Protein AF-A0A2C9JYJ3-F1 (afdb_monomer_lite)

Structure (mmCIF, N/CA/C/O backbone):
data_AF-A0A2C9JYJ3-F1
#
_entry.id   AF-A0A2C9JYJ3-F1
#
loop_
_atom_site.group_PDB
_atom_site.id
_atom_site.type_symbol
_atom_site.label_atom_id
_atom_site.label_alt_id
_atom_site.label_comp_id
_atom_site.label_asym_id
_atom_site.label_entity_id
_atom_site.label_seq_id
_atom_site.pdbx_PDB_ins_code
_atom_site.Cartn_x
_atom_site.Cartn_y
_atom_site.Cartn_z
_atom_site.occupancy
_atom_site.B_iso_or_equiv
_atom_site.auth_seq_id
_atom_site.auth_comp_id
_atom_site.auth_asym_id
_atom_site.auth_atom_id
_atom_site.pdbx_PDB_model_num
ATOM 1 N N . MET A 1 1 ? -22.904 -1.935 -5.060 1.00 46.56 1 MET A N 1
ATOM 2 C CA . MET A 1 1 ? -21.511 -1.448 -5.196 1.00 46.56 1 MET A CA 1
ATOM 3 C C . MET A 1 1 ? -21.185 -0.662 -3.933 1.00 46.56 1 MET A C 1
ATOM 5 O O . MET A 1 1 ? -22.015 0.170 -3.583 1.00 46.56 1 MET A O 1
ATOM 9 N N . PRO A 1 2 ? -20.101 -0.951 -3.191 1.00 60.50 2 PRO A N 1
ATOM 10 C CA . PRO A 1 2 ? -19.822 -0.224 -1.955 1.00 60.50 2 PRO A CA 1
ATOM 11 C C . PRO A 1 2 ? -19.369 1.216 -2.274 1.00 60.50 2 PRO A C 1
ATOM 13 O O . PRO A 1 2 ? -18.703 1.424 -3.295 1.00 60.50 2 PRO A O 1
ATOM 16 N N . PRO A 1 3 ? -19.746 2.213 -1.453 1.00 64.12 3 PRO A N 1
ATOM 17 C CA . PRO A 1 3 ? -19.470 3.620 -1.730 1.00 64.12 3 PRO A CA 1
ATOM 18 C C . PRO A 1 3 ? -17.980 3.952 -1.561 1.00 64.12 3 PRO A C 1
ATOM 20 O O . PRO A 1 3 ? -17.309 3.442 -0.662 1.00 64.12 3 PRO A O 1
ATOM 23 N N . LYS A 1 4 ? -17.458 4.826 -2.432 1.00 55.19 4 LYS A N 1
ATOM 24 C CA . LYS A 1 4 ? -16.075 5.314 -2.364 1.00 55.19 4 LYS A CA 1
ATOM 25 C C . LYS A 1 4 ? -15.954 6.373 -1.266 1.00 55.19 4 LYS A C 1
ATOM 27 O O . LYS A 1 4 ? -16.547 7.441 -1.385 1.00 55.19 4 LYS A O 1
ATOM 32 N N . LYS A 1 5 ? -15.163 6.088 -0.226 1.00 55.94 5 LYS A N 1
ATOM 33 C CA . LYS A 1 5 ? -14.612 7.123 0.663 1.00 55.94 5 LYS A CA 1
ATOM 34 C C . LYS A 1 5 ? -13.800 8.100 -0.198 1.00 55.94 5 LYS A C 1
ATOM 36 O O . LYS A 1 5 ? -13.044 7.652 -1.063 1.00 55.94 5 LYS A O 1
ATOM 41 N N . SER A 1 6 ? -13.995 9.402 0.002 1.00 57.31 6 SER A N 1
ATOM 42 C CA . SER A 1 6 ? -13.236 10.466 -0.658 1.00 57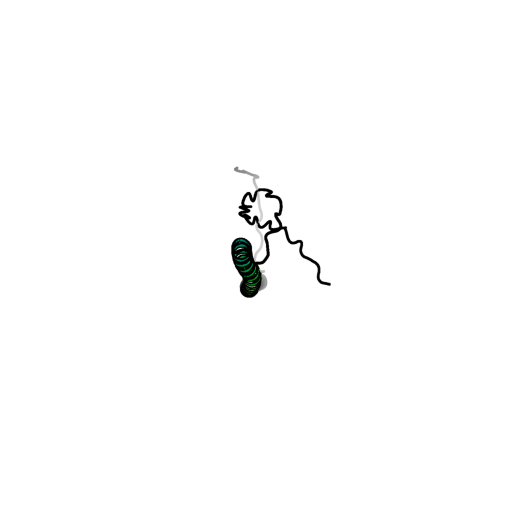.31 6 SER A CA 1
ATOM 43 C C . SER A 1 6 ? -11.764 10.330 -0.281 1.00 57.31 6 SER A C 1
ATOM 45 O O . SER A 1 6 ? -11.366 10.648 0.834 1.00 57.31 6 SER A O 1
ATOM 47 N N . TYR A 1 7 ? -10.974 9.766 -1.189 1.00 52.44 7 TYR A N 1
ATOM 48 C CA . TYR A 1 7 ? -9.528 9.693 -1.052 1.00 52.44 7 TYR A CA 1
ATOM 49 C C . TYR A 1 7 ? -8.994 11.095 -1.343 1.00 52.44 7 TYR A C 1
ATOM 51 O O . TYR A 1 7 ? -8.974 11.510 -2.503 1.00 52.44 7 TYR A O 1
ATOM 59 N N . GLU A 1 8 ? -8.647 11.844 -0.292 1.00 56.62 8 GLU A N 1
ATOM 60 C CA . GLU A 1 8 ? -7.818 13.039 -0.427 1.00 56.62 8 GLU A CA 1
ATOM 61 C C . GLU A 1 8 ? -6.591 12.672 -1.273 1.00 56.62 8 GLU A C 1
ATOM 63 O O . GLU A 1 8 ? -5.903 11.679 -1.029 1.00 56.62 8 GLU A O 1
ATOM 68 N N . SER A 1 9 ? -6.370 13.452 -2.324 1.00 52.62 9 SER A N 1
ATOM 69 C CA . SER A 1 9 ? -5.285 13.282 -3.278 1.00 52.62 9 SER A CA 1
ATOM 70 C C . SER A 1 9 ? -3.943 13.518 -2.587 1.00 52.62 9 SER A C 1
ATOM 72 O O . SER A 1 9 ? -3.512 14.660 -2.451 1.00 52.62 9 SER A O 1
ATOM 74 N N . TYR A 1 10 ? -3.265 12.451 -2.161 1.00 53.69 10 TYR A N 1
ATOM 75 C CA . TYR A 1 10 ? -1.843 12.530 -1.834 1.00 53.69 10 TYR A CA 1
ATOM 76 C C . TYR A 1 10 ? -1.078 12.725 -3.148 1.00 53.69 10 TYR A C 1
ATOM 78 O O . TYR A 1 10 ? -0.824 11.768 -3.884 1.00 53.69 10 TYR A O 1
ATOM 86 N N . GLU A 1 11 ? -0.748 13.976 -3.466 1.00 54.06 11 GLU A N 1
ATOM 87 C CA . GLU A 1 11 ? 0.273 14.287 -4.460 1.00 54.06 11 GLU A CA 1
ATOM 88 C C . GLU A 1 11 ? 1.598 13.677 -3.985 1.00 54.06 11 GLU A C 1
ATOM 90 O O . GLU A 1 11 ? 2.261 14.168 -3.077 1.00 54.06 11 GLU A O 1
ATOM 95 N N . SER A 1 12 ? 1.973 12.539 -4.570 1.00 58.78 12 SER A N 1
ATOM 96 C CA . SER A 1 12 ? 3.357 12.082 -4.528 1.00 58.78 12 SER A CA 1
ATOM 97 C C . SER A 1 12 ? 4.142 12.929 -5.520 1.00 58.78 12 SER A C 1
ATOM 99 O O . SER A 1 12 ? 4.155 12.631 -6.715 1.00 58.78 12 SER A O 1
ATOM 101 N N . GLU A 1 13 ? 4.808 13.964 -5.015 1.00 47.59 13 GLU A N 1
ATOM 102 C CA . GLU A 1 13 ? 5.901 14.638 -5.710 1.00 47.59 13 GLU A CA 1
ATOM 103 C C . GLU A 1 13 ? 7.034 13.625 -5.927 1.00 47.59 13 GLU A C 1
ATOM 105 O O . GLU A 1 13 ? 7.931 13.436 -5.107 1.00 47.59 13 GLU A O 1
ATOM 110 N N . SER A 1 14 ? 6.957 12.873 -7.023 1.00 52.28 14 SER A N 1
ATOM 111 C CA . SER A 1 14 ? 8.105 12.127 -7.510 1.00 52.28 14 SER A CA 1
ATOM 112 C C . SER A 1 14 ? 8.993 13.108 -8.265 1.00 52.28 14 SER A C 1
ATOM 114 O O . SER A 1 14 ? 8.674 13.458 -9.402 1.00 52.28 14 SER A O 1
ATOM 116 N N . GLU A 1 15 ? 10.091 13.521 -7.631 1.00 47.09 15 GLU A N 1
ATOM 117 C CA . GLU A 1 15 ? 11.254 14.157 -8.258 1.00 47.09 15 GLU A CA 1
ATOM 118 C C . GLU A 1 15 ? 11.729 13.283 -9.429 1.00 47.09 15 GLU A C 1
ATOM 120 O O . GLU A 1 15 ? 12.517 12.341 -9.292 1.00 47.09 15 GLU A O 1
ATOM 125 N N . ALA A 1 16 ? 11.158 13.535 -10.603 1.00 45.16 16 ALA A N 1
ATOM 126 C CA . ALA A 1 16 ? 11.613 12.953 -11.841 1.00 45.16 16 ALA A CA 1
ATOM 127 C C . ALA A 1 16 ? 12.861 13.731 -12.249 1.00 45.16 16 ALA A C 1
ATOM 129 O O . ALA A 1 16 ? 12.762 14.792 -12.861 1.00 45.16 16 ALA A O 1
ATOM 130 N N . ASP A 1 17 ? 14.036 13.181 -11.939 1.00 44.78 17 ASP A N 1
ATOM 131 C CA . ASP A 1 17 ? 15.289 13.581 -12.574 1.00 44.78 17 ASP A CA 1
ATOM 132 C C . ASP A 1 17 ? 15.199 13.271 -14.076 1.00 44.78 17 ASP A C 1
ATOM 134 O O . ASP A 1 17 ? 15.603 12.220 -14.582 1.00 44.78 17 ASP A O 1
ATOM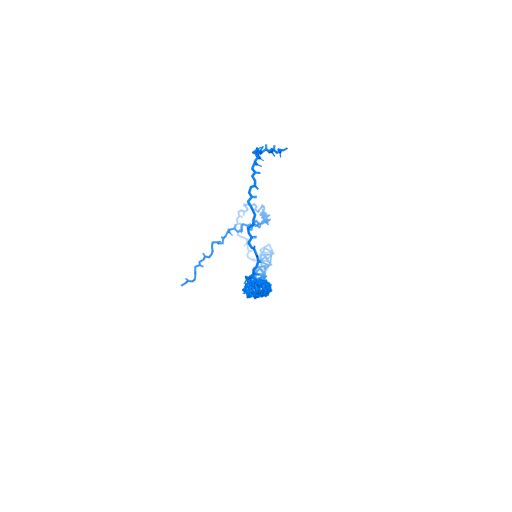 138 N N . SER A 1 18 ? 14.569 14.183 -14.810 1.00 47.41 18 SER A N 1
ATOM 139 C CA . SER A 1 18 ? 14.571 14.205 -16.257 1.00 47.41 18 SER A CA 1
ATOM 140 C C . SER A 1 18 ? 15.840 14.905 -16.723 1.00 47.41 18 SER A C 1
ATOM 142 O O . SER A 1 18 ? 15.790 15.978 -17.329 1.00 47.41 18 SER A O 1
ATOM 144 N N . GLN A 1 19 ? 16.991 14.262 -16.530 1.00 52.53 19 GLN A N 1
ATOM 145 C CA . GLN A 1 19 ? 18.148 14.494 -17.389 1.00 52.53 19 GLN A CA 1
ATOM 146 C C . GLN A 1 19 ? 17.830 13.954 -18.789 1.00 52.53 19 GLN A C 1
ATOM 148 O O . GLN A 1 19 ? 18.320 12.921 -19.249 1.00 52.53 19 GLN A O 1
ATOM 153 N N . SER A 1 20 ? 16.961 14.680 -19.497 1.00 48.59 20 SER A N 1
ATOM 154 C CA . SER A 1 20 ? 16.841 14.563 -20.939 1.00 48.59 20 SER A CA 1
ATOM 155 C C . SER A 1 20 ? 18.146 15.088 -21.532 1.00 48.59 20 SER A C 1
ATOM 157 O O . SER A 1 20 ? 18.385 16.286 -21.680 1.00 48.59 20 SER A O 1
ATOM 159 N N . GLY A 1 21 ? 19.058 14.153 -21.794 1.00 49.91 21 GLY A N 1
ATOM 160 C CA . GLY A 1 21 ? 20.278 14.425 -22.529 1.00 49.91 21 GLY A CA 1
ATOM 161 C C . GLY A 1 21 ? 19.923 15.182 -23.803 1.00 49.91 21 GLY A C 1
ATOM 162 O O . GLY A 1 21 ? 19.091 14.736 -24.595 1.00 49.91 21 GLY A O 1
ATOM 163 N N . LYS A 1 22 ? 20.551 16.346 -23.965 1.00 52.50 22 LYS A N 1
ATOM 164 C CA . LYS A 1 22 ? 20.452 17.264 -25.100 1.00 52.50 22 LYS A CA 1
ATOM 165 C C . LYS A 1 22 ? 20.969 16.560 -26.366 1.00 52.50 22 LYS A C 1
ATOM 167 O O . LYS A 1 22 ? 22.077 16.794 -26.832 1.00 52.50 22 LYS A O 1
ATOM 172 N N . GLY A 1 23 ? 20.186 15.624 -26.896 1.00 50.91 23 GLY A N 1
ATOM 173 C CA . GLY A 1 23 ? 20.467 14.887 -28.119 1.00 50.91 23 GLY A CA 1
ATOM 174 C C . GLY A 1 23 ? 20.078 15.745 -29.308 1.00 50.91 23 GLY A C 1
ATOM 175 O O . GLY A 1 23 ? 18.931 15.713 -29.749 1.00 50.91 23 GLY A O 1
ATOM 176 N N . GLY A 1 24 ? 21.026 16.557 -29.774 1.00 48.81 24 GLY A N 1
ATOM 177 C CA . GLY A 1 24 ? 20.862 17.434 -30.926 1.00 48.81 24 GLY A CA 1
ATOM 178 C C . GLY A 1 24 ? 20.222 16.719 -32.116 1.00 48.81 24 GLY A C 1
ATOM 179 O O . GLY A 1 24 ? 20.484 15.547 -32.381 1.00 48.81 24 GLY A O 1
ATOM 180 N N . LYS A 1 25 ? 19.374 17.461 -32.834 1.00 53.00 25 LYS A N 1
ATOM 181 C CA . LYS A 1 25 ? 18.713 17.074 -34.083 1.00 53.00 25 LYS A CA 1
ATOM 182 C C . LYS A 1 25 ? 19.753 16.813 -35.187 1.00 53.00 25 LYS A C 1
ATOM 184 O O . LYS A 1 25 ? 19.853 17.578 -36.140 1.00 53.00 25 LYS A O 1
ATOM 189 N N . THR A 1 26 ? 20.543 15.748 -35.096 1.00 57.53 26 THR A N 1
ATOM 190 C CA . THR A 1 26 ? 21.311 15.259 -36.240 1.00 57.53 26 THR A CA 1
ATOM 191 C C . THR A 1 26 ? 20.347 14.503 -37.140 1.00 57.53 26 THR A C 1
ATOM 193 O O . THR A 1 26 ? 19.827 13.440 -36.798 1.00 57.53 26 THR A O 1
ATOM 196 N N . LYS A 1 27 ? 20.063 15.126 -38.288 1.00 57.09 27 LYS A N 1
ATOM 197 C CA . LYS A 1 27 ? 19.433 14.555 -39.483 1.00 57.09 27 LYS A CA 1
ATOM 198 C C . LYS A 1 27 ? 19.723 13.051 -39.532 1.00 57.09 27 LYS A C 1
ATOM 200 O O . LYS A 1 27 ? 20.891 12.670 -39.542 1.00 57.09 27 LYS A O 1
ATOM 205 N N . ARG A 1 28 ? 18.680 12.208 -39.491 1.00 63.12 28 ARG A N 1
ATOM 206 C CA . ARG A 1 28 ? 18.787 10.739 -39.540 1.00 63.12 28 ARG A CA 1
ATOM 207 C C . ARG A 1 28 ? 19.481 10.326 -40.843 1.00 63.12 28 ARG A C 1
ATOM 209 O O . ARG A 1 28 ? 18.815 10.013 -41.824 1.00 63.12 28 ARG A O 1
ATOM 216 N N . GLN A 1 29 ? 20.811 10.361 -40.873 1.00 65.44 29 GLN A N 1
ATOM 217 C CA . GLN A 1 29 ? 21.580 9.742 -41.938 1.00 65.44 29 GLN A CA 1
ATOM 218 C C . GLN A 1 29 ? 21.263 8.252 -41.886 1.00 65.44 29 GLN A C 1
ATOM 220 O O . GLN A 1 29 ? 21.275 7.631 -40.818 1.00 65.44 29 GLN A O 1
ATOM 225 N N . LYS A 1 30 ? 20.884 7.703 -43.038 1.00 68.69 30 LYS A N 1
ATOM 226 C CA . LYS A 1 30 ? 20.585 6.286 -43.202 1.00 68.69 30 LYS A CA 1
ATOM 227 C C . LYS A 1 30 ? 21.901 5.524 -43.038 1.00 68.69 30 LYS A C 1
ATOM 229 O O . LYS A 1 30 ? 22.610 5.306 -44.008 1.00 68.69 30 LYS A O 1
ATOM 234 N N . LEU A 1 31 ? 22.249 5.195 -41.794 1.00 69.62 31 LEU A N 1
ATOM 235 C CA . LEU A 1 31 ? 23.406 4.362 -41.485 1.00 69.62 31 LEU A CA 1
ATOM 236 C C . LEU A 1 31 ? 23.205 2.997 -42.144 1.00 69.62 31 LEU A C 1
ATOM 238 O O . LEU A 1 31 ? 22.144 2.380 -41.993 1.00 69.62 31 LEU A O 1
ATOM 242 N N . GLU A 1 32 ? 24.212 2.535 -42.877 1.00 78.12 32 GLU A N 1
ATOM 243 C CA . GLU A 1 32 ? 24.211 1.186 -43.428 1.00 78.12 32 GLU A CA 1
ATOM 244 C C . GLU A 1 32 ? 24.154 0.161 -42.293 1.00 78.12 32 GLU A C 1
ATOM 246 O O . GLU A 1 32 ? 24.861 0.277 -41.292 1.00 78.12 32 GLU A O 1
ATOM 251 N N . LYS A 1 33 ? 23.296 -0.855 -42.443 1.00 79.00 33 LYS A N 1
ATOM 252 C CA . LYS A 1 33 ? 23.001 -1.837 -41.384 1.00 79.00 33 LYS A CA 1
ATOM 253 C C . LYS A 1 33 ? 24.226 -2.643 -40.930 1.00 79.00 33 LYS A C 1
ATOM 255 O O . LYS A 1 33 ? 24.203 -3.194 -39.835 1.00 79.00 33 LYS A O 1
ATOM 260 N N . ASN A 1 34 ? 25.279 -2.695 -41.744 1.00 80.75 34 ASN A N 1
ATOM 261 C CA . ASN A 1 34 ? 26.493 -3.457 -41.456 1.00 80.75 34 ASN A CA 1
ATOM 262 C C . ASN A 1 34 ? 27.627 -2.599 -40.881 1.00 80.75 34 ASN A C 1
ATOM 264 O O . ASN A 1 34 ? 28.669 -3.153 -40.533 1.00 80.75 34 ASN A O 1
ATOM 268 N N . SER A 1 35 ? 27.438 -1.281 -40.745 1.00 90.25 35 SER A N 1
ATOM 269 C CA . SER A 1 35 ? 28.463 -0.419 -40.160 1.00 90.25 35 SER A CA 1
ATOM 270 C C . SER A 1 35 ? 28.652 -0.723 -38.673 1.00 90.25 35 SER A C 1
ATOM 272 O O . SER A 1 35 ? 27.699 -1.010 -37.938 1.00 90.25 35 SER A O 1
ATOM 274 N N . ASP A 1 36 ? 29.890 -0.621 -38.194 1.00 89.69 36 ASP A N 1
ATOM 275 C CA . ASP A 1 36 ? 30.183 -0.837 -36.775 1.00 89.69 36 ASP A CA 1
ATOM 276 C C . ASP A 1 36 ? 29.521 0.222 -35.883 1.00 89.69 36 ASP A C 1
ATOM 278 O O . ASP A 1 36 ? 29.164 -0.049 -34.734 1.00 89.69 36 ASP A O 1
ATOM 282 N N . GLU A 1 37 ? 29.253 1.415 -36.424 1.00 89.75 37 GLU A N 1
ATOM 283 C CA . GLU A 1 37 ? 28.467 2.433 -35.731 1.00 89.75 37 GLU A CA 1
ATOM 284 C C . GLU A 1 37 ? 27.014 1.981 -35.504 1.00 89.75 37 GLU A C 1
ATOM 286 O O . GLU A 1 37 ? 26.477 2.155 -34.402 1.00 89.75 37 GLU A O 1
ATOM 291 N N . TYR A 1 38 ? 26.376 1.364 -36.508 1.00 92.56 38 TYR A N 1
ATOM 292 C CA . TYR A 1 38 ? 25.029 0.812 -36.366 1.00 92.56 38 TYR A CA 1
ATOM 293 C C . TYR A 1 38 ? 24.991 -0.282 -35.292 1.00 92.56 38 TYR A C 1
ATOM 295 O O . TYR A 1 38 ? 24.133 -0.225 -34.404 1.00 92.56 38 TYR A O 1
ATOM 303 N N . LYS A 1 39 ? 25.949 -1.222 -35.307 1.00 92.94 39 LYS A N 1
ATOM 304 C CA . LYS A 1 39 ? 26.050 -2.299 -34.302 1.00 92.94 39 LYS A CA 1
ATOM 305 C C . LYS A 1 39 ? 26.154 -1.739 -32.883 1.00 92.94 39 LYS A C 1
ATOM 307 O O . LYS A 1 39 ? 25.299 -2.038 -32.050 1.00 92.94 39 LYS A O 1
ATOM 312 N N . ARG A 1 40 ? 27.087 -0.809 -32.641 1.00 93.12 40 ARG A N 1
ATOM 313 C CA . ARG A 1 40 ? 27.257 -0.147 -31.332 1.00 93.12 40 ARG A CA 1
ATOM 314 C C . ARG A 1 40 ? 25.988 0.578 -30.870 1.00 93.12 40 ARG A C 1
ATOM 316 O O . ARG A 1 40 ? 25.634 0.527 -29.691 1.00 93.12 40 ARG A O 1
ATOM 323 N N . ARG A 1 41 ? 25.270 1.264 -31.774 1.00 93.56 41 ARG A N 1
ATOM 324 C CA . ARG A 1 41 ? 23.988 1.923 -31.442 1.00 93.56 41 ARG A CA 1
ATOM 325 C C . ARG A 1 41 ? 22.908 0.904 -31.064 1.00 93.56 41 ARG A C 1
ATOM 327 O O . ARG A 1 41 ? 22.159 1.142 -30.114 1.00 93.56 41 ARG A O 1
ATOM 334 N N . ARG A 1 42 ? 22.816 -0.220 -31.781 1.00 95.69 42 ARG A N 1
ATOM 335 C CA . ARG A 1 42 ? 21.855 -1.295 -31.486 1.00 95.69 42 ARG A CA 1
ATOM 336 C C . ARG A 1 42 ? 22.170 -2.000 -30.177 1.00 95.69 42 ARG A C 1
ATOM 338 O O . ARG A 1 42 ? 21.252 -2.203 -29.393 1.00 95.69 42 ARG A O 1
ATOM 345 N N . GLU A 1 43 ? 23.434 -2.296 -29.901 1.00 95.81 43 GLU A N 1
ATOM 346 C CA . GLU A 1 43 ? 23.875 -2.875 -28.628 1.00 95.81 43 GLU A CA 1
ATOM 347 C C . GLU A 1 43 ? 23.472 -1.989 -27.446 1.00 95.81 43 GLU A C 1
ATOM 349 O O . GLU A 1 43 ? 22.801 -2.463 -26.526 1.00 95.81 43 GLU A O 1
ATOM 354 N N . ARG A 1 44 ? 23.759 -0.680 -27.516 1.00 97.12 44 ARG A N 1
ATOM 355 C CA . ARG A 1 44 ? 23.325 0.283 -26.490 1.00 97.12 44 ARG A CA 1
ATOM 356 C C . ARG A 1 44 ? 21.809 0.317 -26.324 1.00 97.12 44 ARG A C 1
ATOM 358 O O . ARG A 1 44 ? 21.317 0.302 -25.198 1.00 97.12 44 ARG A O 1
ATOM 365 N N . ASN A 1 45 ? 21.055 0.335 -27.424 1.00 97.06 45 ASN A N 1
ATOM 366 C CA . ASN A 1 45 ? 19.595 0.320 -27.354 1.00 97.06 45 ASN A CA 1
ATOM 367 C C . ASN A 1 45 ? 19.065 -0.985 -26.742 1.00 97.06 45 ASN A C 1
ATOM 369 O O . ASN A 1 45 ? 18.183 -0.938 -25.893 1.00 97.06 45 ASN A O 1
ATOM 373 N N . ASN A 1 46 ? 19.635 -2.133 -27.102 1.00 97.81 46 ASN A N 1
ATOM 374 C CA . ASN A 1 46 ? 19.254 -3.427 -26.543 1.00 97.81 46 ASN A CA 1
ATOM 375 C C . ASN A 1 46 ? 19.504 -3.484 -25.028 1.00 97.81 46 ASN A C 1
ATOM 377 O O . ASN A 1 46 ? 18.690 -4.049 -24.299 1.00 97.81 46 ASN A O 1
ATOM 381 N N . VAL A 1 47 ? 20.601 -2.890 -24.543 1.00 97.50 47 VAL A N 1
ATOM 382 C CA . VAL A 1 47 ? 20.863 -2.738 -23.100 1.00 97.50 47 VAL A CA 1
ATOM 383 C C . VAL A 1 47 ? 19.827 -1.815 -22.454 1.00 97.50 47 VAL A C 1
ATOM 385 O O . VAL A 1 47 ? 19.222 -2.189 -21.452 1.00 97.50 47 VAL A O 1
ATOM 388 N N . ALA A 1 48 ? 19.561 -0.646 -23.044 1.00 97.81 48 ALA A N 1
ATOM 389 C CA . ALA A 1 48 ? 18.584 0.308 -22.517 1.00 97.81 48 ALA A CA 1
ATOM 390 C C . ALA A 1 48 ? 17.167 -0.285 -22.431 1.00 97.81 48 ALA A C 1
ATOM 392 O O . ALA A 1 48 ? 16.472 -0.098 -21.435 1.00 97.81 48 ALA A O 1
ATOM 393 N N . VAL A 1 49 ? 16.754 -1.055 -23.442 1.00 98.31 49 VAL A N 1
ATOM 394 C CA . VAL A 1 49 ? 15.460 -1.750 -23.460 1.00 98.31 49 VAL A CA 1
ATOM 395 C C . VAL A 1 49 ? 15.391 -2.807 -22.361 1.00 98.31 49 VAL A C 1
ATOM 397 O O . VAL A 1 49 ? 14.383 -2.874 -21.658 1.00 98.31 49 VAL A O 1
ATOM 400 N N . ARG A 1 50 ? 16.447 -3.614 -22.176 1.00 98.19 50 ARG A N 1
ATOM 401 C CA . ARG A 1 50 ? 16.509 -4.590 -21.075 1.00 98.19 50 ARG A CA 1
ATOM 402 C C . ARG A 1 50 ? 16.377 -3.897 -19.720 1.00 98.19 50 ARG A C 1
ATOM 404 O O . ARG A 1 50 ? 15.463 -4.238 -18.973 1.00 98.19 50 ARG A O 1
ATOM 411 N N . LYS A 1 51 ? 17.170 -2.847 -19.481 1.00 98.31 51 LYS A N 1
ATOM 412 C CA . LYS A 1 51 ? 17.116 -2.037 -18.255 1.00 98.31 51 LYS A CA 1
ATOM 413 C C . LYS A 1 51 ? 15.726 -1.436 -18.015 1.00 98.31 51 LYS A C 1
ATOM 415 O O . LYS A 1 51 ? 15.206 -1.514 -16.910 1.00 98.31 51 LYS A O 1
ATOM 420 N N . SER A 1 52 ? 15.093 -0.874 -19.046 1.00 98.25 52 SER A N 1
ATOM 421 C CA . SER A 1 52 ? 13.746 -0.288 -18.948 1.00 98.25 52 SER A CA 1
ATOM 422 C C . SER A 1 52 ? 12.677 -1.333 -18.601 1.00 98.25 52 SER A C 1
ATOM 424 O O . SER A 1 52 ? 11.826 -1.100 -17.737 1.00 98.25 52 SER A O 1
ATOM 426 N N . ARG A 1 53 ? 12.741 -2.515 -19.226 1.00 98.44 53 ARG A N 1
ATOM 427 C CA . ARG A 1 53 ? 11.832 -3.631 -18.926 1.00 98.44 53 ARG A CA 1
ATOM 428 C C . ARG A 1 53 ? 12.032 -4.155 -17.508 1.00 98.44 53 ARG A C 1
ATOM 430 O O . ARG A 1 53 ? 11.052 -4.409 -16.817 1.00 98.44 53 ARG A O 1
ATOM 437 N N . GLU A 1 54 ? 13.279 -4.312 -17.073 1.00 98.12 54 GLU A N 1
ATOM 438 C CA . GLU A 1 54 ? 13.613 -4.734 -15.709 1.00 98.12 54 GLU A CA 1
ATOM 439 C C . GLU A 1 54 ? 13.125 -3.727 -14.675 1.00 98.12 54 GLU A C 1
ATOM 441 O O . GLU A 1 54 ? 12.428 -4.128 -13.751 1.00 98.12 54 GLU A O 1
ATOM 446 N N . ALA A 1 55 ? 13.370 -2.432 -14.884 1.00 97.75 55 ALA A N 1
ATOM 447 C CA . ALA A 1 55 ? 12.870 -1.381 -14.004 1.00 97.75 55 ALA A CA 1
ATOM 448 C C . ALA A 1 55 ? 11.337 -1.403 -13.891 1.00 97.75 55 ALA A C 1
ATOM 450 O O . ALA A 1 55 ? 10.793 -1.276 -12.799 1.00 97.75 55 ALA A O 1
ATOM 451 N N . SER A 1 56 ? 10.630 -1.617 -15.004 1.00 97.69 56 SER A N 1
ATOM 452 C CA . SER A 1 56 ? 9.162 -1.704 -15.001 1.00 97.69 56 SER A CA 1
ATOM 453 C C . SER A 1 56 ? 8.663 -2.937 -14.241 1.00 97.69 56 SER A C 1
ATOM 455 O O . SER A 1 56 ? 7.718 -2.846 -13.461 1.00 97.69 56 SER A O 1
ATOM 457 N N . ARG A 1 57 ? 9.323 -4.089 -14.423 1.00 98.06 57 ARG A N 1
ATOM 458 C CA . ARG A 1 57 ? 9.010 -5.314 -13.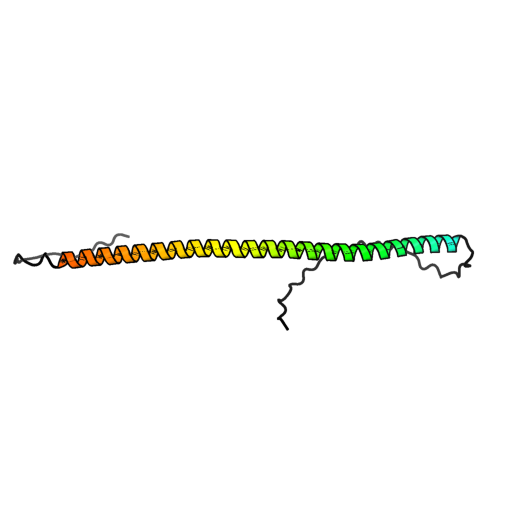671 1.00 98.06 57 ARG A CA 1
ATOM 459 C C . ARG A 1 57 ? 9.307 -5.165 -12.183 1.00 98.06 57 ARG A C 1
ATOM 461 O O . ARG A 1 57 ? 8.514 -5.640 -11.379 1.00 98.06 57 ARG A O 1
ATOM 468 N N . GLN A 1 58 ? 10.412 -4.516 -11.826 1.00 98.00 58 GLN A N 1
ATOM 469 C CA . GLN A 1 58 ? 10.774 -4.294 -10.431 1.00 98.00 58 GLN A CA 1
ATOM 470 C C . GLN A 1 58 ? 9.751 -3.387 -9.747 1.00 98.00 58 GLN A C 1
ATOM 472 O O . GLN A 1 58 ? 9.188 -3.787 -8.740 1.00 98.00 58 GLN A O 1
ATOM 477 N N . LYS A 1 59 ? 9.376 -2.262 -10.370 1.00 97.88 59 LYS A N 1
ATOM 478 C CA . LYS A 1 59 ? 8.314 -1.382 -9.851 1.00 97.88 59 LYS A CA 1
ATOM 479 C C . LYS A 1 59 ? 6.994 -2.119 -9.609 1.00 97.88 59 LYS A C 1
ATOM 481 O O . LYS A 1 59 ? 6.322 -1.866 -8.611 1.00 97.88 59 LYS A O 1
ATOM 486 N N . ALA A 1 60 ? 6.614 -3.031 -10.506 1.00 97.00 60 ALA A N 1
ATOM 487 C CA . ALA A 1 60 ? 5.418 -3.848 -10.320 1.00 97.00 60 ALA A CA 1
ATOM 488 C C . ALA A 1 60 ? 5.537 -4.768 -9.091 1.00 97.00 60 ALA A C 1
ATOM 490 O O . ALA A 1 60 ? 4.600 -4.838 -8.299 1.00 97.00 60 ALA A O 1
ATOM 491 N N . LYS A 1 61 ? 6.693 -5.420 -8.897 1.00 98.25 61 LYS A N 1
ATOM 492 C CA . LYS A 1 61 ? 6.968 -6.240 -7.705 1.00 98.25 61 LYS A CA 1
ATOM 493 C C . LYS A 1 61 ? 6.951 -5.408 -6.425 1.00 98.25 61 LYS A C 1
ATOM 495 O O . LYS A 1 61 ? 6.209 -5.744 -5.510 1.00 98.25 61 LYS A O 1
ATOM 500 N N . ASP A 1 62 ? 7.664 -4.285 -6.406 1.00 97.69 62 ASP A N 1
ATOM 501 C CA . ASP A 1 62 ? 7.738 -3.386 -5.249 1.00 97.69 62 ASP A CA 1
ATOM 502 C C . ASP A 1 62 ? 6.343 -2.888 -4.844 1.00 97.69 62 ASP A C 1
ATOM 504 O O . ASP A 1 62 ? 6.018 -2.784 -3.662 1.00 97.69 62 ASP A O 1
ATOM 508 N N . THR A 1 63 ? 5.482 -2.614 -5.831 1.00 97.38 63 THR A N 1
ATOM 509 C CA . THR A 1 63 ? 4.093 -2.202 -5.588 1.00 97.38 63 THR A CA 1
ATOM 510 C C . THR A 1 63 ? 3.286 -3.324 -4.939 1.00 97.38 63 THR A C 1
ATOM 512 O O . THR A 1 63 ? 2.559 -3.072 -3.979 1.00 97.38 63 THR A O 1
ATOM 515 N N . ILE A 1 64 ? 3.423 -4.564 -5.421 1.00 97.56 64 ILE A N 1
ATOM 516 C CA . ILE A 1 64 ? 2.754 -5.733 -4.830 1.00 97.56 64 ILE A CA 1
ATOM 517 C C . ILE A 1 64 ? 3.215 -5.932 -3.382 1.00 97.56 64 ILE A C 1
ATOM 519 O O . ILE A 1 64 ? 2.381 -6.095 -2.492 1.00 97.56 64 ILE A O 1
ATOM 523 N N . GLU A 1 65 ? 4.520 -5.853 -3.127 1.00 98.25 65 GLU A N 1
ATOM 524 C CA . GLU A 1 65 ? 5.089 -5.973 -1.782 1.00 98.25 65 GLU A CA 1
ATOM 525 C C . GLU A 1 65 ? 4.628 -4.845 -0.853 1.00 98.25 65 GLU A C 1
ATOM 527 O O . GLU A 1 65 ? 4.310 -5.090 0.310 1.00 98.25 65 GLU A O 1
ATOM 532 N N . LYS A 1 66 ? 4.551 -3.605 -1.351 1.00 98.12 66 LYS A N 1
ATOM 533 C CA . LYS A 1 66 ? 4.026 -2.470 -0.581 1.00 98.12 66 LYS A CA 1
ATOM 534 C C . LYS A 1 66 ? 2.561 -2.687 -0.210 1.00 98.12 66 LYS A C 1
ATOM 536 O O . LYS A 1 66 ? 2.189 -2.446 0.932 1.00 98.12 66 LYS A O 1
ATOM 541 N N . VAL A 1 67 ? 1.737 -3.172 -1.139 1.00 98.19 67 VAL A N 1
ATOM 542 C CA . VAL A 1 67 ? 0.329 -3.495 -0.860 1.00 98.19 67 VAL A CA 1
ATOM 543 C C . VAL A 1 67 ? 0.212 -4.623 0.164 1.00 98.19 67 VAL A C 1
ATOM 545 O O . VAL A 1 67 ? -0.641 -4.543 1.043 1.00 98.19 67 VAL A O 1
ATOM 548 N N . ALA A 1 68 ? 1.057 -5.653 0.081 1.00 98.06 68 ALA A N 1
ATOM 549 C CA . ALA A 1 68 ? 1.072 -6.739 1.060 1.00 98.06 68 ALA A CA 1
ATOM 550 C C . ALA A 1 68 ? 1.407 -6.223 2.468 1.00 98.06 68 ALA A C 1
ATOM 552 O O . ALA A 1 68 ? 0.638 -6.464 3.395 1.00 98.06 68 ALA A O 1
ATOM 553 N N . ARG A 1 69 ? 2.477 -5.426 2.602 1.00 97.81 69 ARG A N 1
ATOM 554 C CA . ARG A 1 69 ? 2.866 -4.797 3.875 1.00 97.81 69 ARG A CA 1
ATOM 555 C C . ARG A 1 69 ? 1.764 -3.912 4.450 1.00 97.81 69 ARG A C 1
ATOM 557 O O . ARG A 1 69 ? 1.432 -4.034 5.621 1.00 97.81 69 ARG A O 1
ATOM 564 N N . LEU A 1 70 ? 1.152 -3.067 3.619 1.00 98.25 70 LEU A N 1
ATOM 565 C CA . LEU A 1 70 ? 0.058 -2.197 4.058 1.00 98.25 70 LEU A CA 1
ATOM 566 C C . LEU A 1 70 ? -1.167 -2.988 4.524 1.00 98.25 70 LEU A C 1
ATOM 568 O O . LEU A 1 70 ? -1.853 -2.551 5.439 1.00 98.25 70 LEU A O 1
ATOM 572 N N . ARG A 1 71 ? -1.464 -4.141 3.911 1.00 97.56 71 ARG A N 1
ATOM 573 C CA . ARG A 1 71 ? -2.566 -5.005 4.359 1.00 97.56 71 ARG A CA 1
ATOM 574 C C . ARG A 1 71 ? -2.288 -5.625 5.721 1.00 97.56 71 ARG A C 1
ATOM 576 O O . ARG A 1 71 ? -3.184 -5.636 6.556 1.00 97.56 71 ARG A O 1
ATOM 583 N N . GLU A 1 72 ? -1.073 -6.115 5.933 1.00 98.31 72 GLU A N 1
ATOM 584 C CA . GLU A 1 72 ? -0.654 -6.679 7.217 1.00 98.31 72 GLU A CA 1
ATOM 585 C C . GLU A 1 72 ? -0.682 -5.621 8.328 1.00 98.31 72 GLU A C 1
ATOM 587 O O . GLU A 1 72 ? -1.270 -5.844 9.385 1.00 98.31 72 GLU A O 1
ATOM 592 N N . GLU A 1 73 ? -0.136 -4.432 8.062 1.00 98.06 73 GLU A N 1
ATOM 593 C CA . GLU A 1 73 ? -0.178 -3.307 8.999 1.00 98.06 73 GLU A CA 1
ATOM 594 C C . GLU A 1 73 ? -1.619 -2.887 9.312 1.00 98.06 73 GLU A C 1
ATOM 596 O O . GLU A 1 73 ? -1.969 -2.680 10.473 1.00 98.06 73 GLU A O 1
ATOM 601 N N . ASN A 1 74 ? -2.484 -2.818 8.297 1.00 97.94 74 ASN A N 1
ATOM 602 C CA . ASN A 1 74 ? -3.890 -2.482 8.493 1.00 97.94 74 ASN A CA 1
ATOM 603 C C . ASN A 1 74 ? -4.594 -3.513 9.388 1.00 97.94 74 ASN A C 1
ATOM 605 O O . ASN A 1 74 ? -5.249 -3.130 10.353 1.00 97.94 74 ASN A O 1
ATOM 609 N N . GLN A 1 75 ? -4.372 -4.808 9.146 1.00 97.94 75 GLN A N 1
ATOM 610 C CA . GLN A 1 75 ? -4.918 -5.876 9.982 1.00 97.94 75 GLN A CA 1
ATOM 611 C C . GLN A 1 75 ? -4.430 -5.773 11.437 1.00 97.94 75 GLN A C 1
ATOM 613 O O . GLN A 1 75 ? -5.222 -5.921 12.370 1.00 97.94 75 GLN A O 1
ATOM 618 N N . ALA A 1 76 ? -3.144 -5.489 11.653 1.00 98.19 76 ALA A N 1
ATOM 619 C CA . ALA A 1 76 ? -2.591 -5.300 12.994 1.00 98.19 76 ALA A CA 1
ATOM 620 C C . ALA A 1 76 ? -3.210 -4.080 13.704 1.00 98.19 76 ALA A C 1
ATOM 622 O O . ALA A 1 76 ? -3.547 -4.142 14.891 1.00 98.19 76 ALA A O 1
ATOM 623 N N . LEU A 1 77 ? -3.413 -2.977 12.978 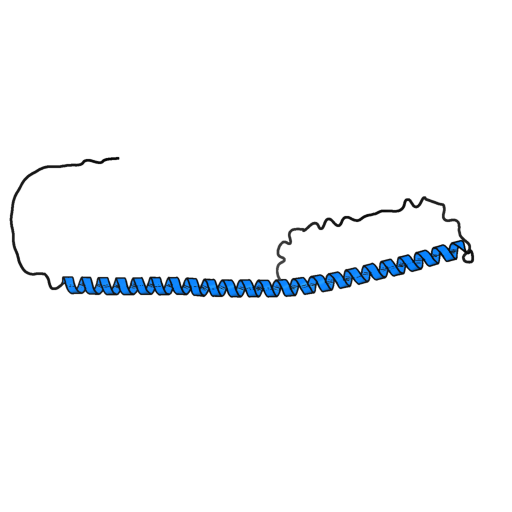1.00 98.44 77 LEU A N 1
ATOM 624 C CA . LEU A 1 77 ? -4.074 -1.782 13.502 1.00 98.44 77 LEU A CA 1
ATOM 625 C C . LEU A 1 77 ? -5.548 -2.046 13.841 1.00 98.44 77 LEU A C 1
ATOM 627 O O . LEU A 1 77 ? -6.000 -1.644 14.912 1.00 98.44 77 LEU A O 1
ATOM 631 N N . GLU A 1 78 ? -6.286 -2.762 12.992 1.00 98.00 78 GLU A N 1
ATOM 632 C CA . GLU A 1 78 ? -7.676 -3.160 13.253 1.00 98.00 78 GLU A CA 1
ATOM 633 C C . GLU A 1 78 ? -7.797 -4.032 14.514 1.00 98.00 78 GLU A C 1
ATOM 635 O O . GLU A 1 78 ? -8.696 -3.828 15.341 1.00 98.00 78 GLU A O 1
ATOM 640 N N . GLN A 1 79 ? -6.860 -4.964 14.717 1.00 98.12 79 GLN A N 1
ATOM 641 C CA . GLN A 1 79 ? -6.787 -5.759 15.945 1.00 98.12 79 GLN A CA 1
ATOM 642 C C . GLN A 1 79 ? -6.525 -4.880 17.169 1.00 98.12 79 GLN A C 1
ATOM 644 O O . GLN A 1 79 ? -7.217 -5.019 18.179 1.00 98.12 79 GLN A O 1
ATOM 649 N N . LYS A 1 80 ? -5.585 -3.933 17.076 1.00 98.12 80 LYS A N 1
ATOM 650 C CA . LYS A 1 80 ? -5.282 -3.001 18.169 1.00 98.12 80 LYS A CA 1
ATOM 651 C C . LYS A 1 80 ? -6.492 -2.141 18.535 1.00 98.12 80 LYS A C 1
ATOM 653 O O . LYS A 1 80 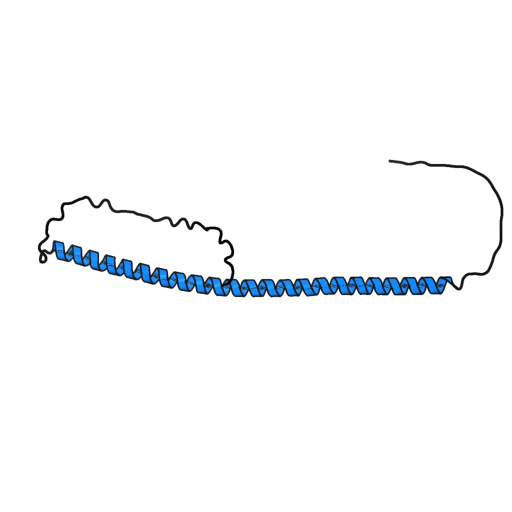? -6.812 -2.017 19.713 1.00 98.12 80 LYS A O 1
ATOM 658 N N . VAL A 1 81 ? -7.205 -1.608 17.542 1.00 98.19 81 VAL A N 1
ATOM 659 C CA . VAL A 1 81 ? -8.458 -0.863 17.756 1.00 98.19 81 VAL A CA 1
ATOM 660 C C . VAL A 1 81 ? -9.499 -1.741 18.448 1.00 98.19 81 VAL A C 1
ATOM 662 O O . VAL A 1 81 ? -10.148 -1.306 19.396 1.00 98.19 81 VAL A O 1
ATOM 665 N N . THR A 1 82 ? -9.639 -2.992 18.012 1.00 98.00 82 THR A N 1
ATOM 666 C CA . THR A 1 82 ? -10.582 -3.944 18.612 1.00 98.00 82 THR A CA 1
ATOM 667 C C . THR A 1 82 ? -10.256 -4.218 20.080 1.00 98.00 82 THR A C 1
ATOM 669 O O . THR A 1 82 ? -11.164 -4.235 20.908 1.00 98.00 82 THR A O 1
ATOM 672 N N . ILE A 1 83 ? -8.980 -4.418 20.418 1.00 98.06 83 ILE A N 1
ATOM 673 C CA . ILE A 1 83 ? -8.534 -4.655 21.797 1.00 98.06 83 ILE A CA 1
ATOM 674 C C . ILE A 1 83 ? -8.818 -3.429 22.664 1.00 98.06 83 ILE A C 1
ATOM 676 O O . ILE A 1 83 ? -9.509 -3.554 23.671 1.00 98.06 83 ILE A O 1
ATOM 680 N N . LEU A 1 84 ? -8.387 -2.242 22.231 1.00 97.69 84 LEU A N 1
ATOM 681 C CA . LEU A 1 84 ? -8.603 -1.001 22.978 1.00 97.69 84 LEU A CA 1
ATOM 682 C C . LEU A 1 84 ? -10.096 -0.726 23.209 1.00 97.69 84 LEU A C 1
ATOM 684 O O . LEU A 1 84 ? -10.494 -0.324 24.297 1.00 97.69 84 LEU A O 1
ATOM 688 N N . ASN A 1 85 ? -10.952 -0.999 22.221 1.00 97.44 85 ASN A N 1
ATOM 689 C CA . ASN A 1 85 ? -12.400 -0.864 22.388 1.00 97.44 85 ASN A CA 1
ATOM 690 C C . ASN A 1 85 ? -12.970 -1.836 23.430 1.00 97.44 85 ASN A C 1
ATOM 692 O O . ASN A 1 85 ? -13.865 -1.456 24.185 1.00 97.44 85 ASN A O 1
ATOM 696 N N . LYS A 1 86 ? -12.460 -3.072 23.497 1.00 97.69 86 LYS A N 1
ATOM 697 C CA . LYS A 1 86 ? -12.853 -4.036 24.536 1.00 97.69 86 LYS A CA 1
ATOM 698 C C . LYS A 1 86 ? -12.385 -3.586 25.916 1.00 97.69 86 LYS A C 1
ATOM 700 O O . LYS A 1 86 ? -13.177 -3.621 26.848 1.00 97.69 86 LYS A O 1
ATOM 705 N N . GLU A 1 87 ? -11.143 -3.126 26.039 1.00 96.56 87 GLU A N 1
ATOM 706 C CA . GLU A 1 87 ? -10.595 -2.595 27.295 1.00 96.56 87 GLU A CA 1
ATOM 707 C C . GLU A 1 87 ? -11.406 -1.395 27.799 1.00 96.56 87 GLU A C 1
ATOM 709 O O . GLU A 1 87 ? -11.778 -1.339 28.971 1.00 96.56 87 GLU A O 1
ATOM 714 N N . LEU A 1 88 ? -11.770 -0.473 26.901 1.00 97.25 88 LEU A N 1
ATOM 715 C CA . LEU A 1 88 ? -12.664 0.639 27.223 1.00 97.25 88 LEU A CA 1
ATOM 716 C C . LEU A 1 88 ? -14.061 0.165 27.636 1.00 97.25 88 LEU A C 1
ATOM 718 O O . LEU A 1 88 ? -14.648 0.750 28.543 1.00 97.25 88 LEU A O 1
ATOM 722 N N . GLY A 1 89 ? -14.596 -0.873 26.988 1.00 96.31 89 GLY A N 1
ATOM 723 C CA . GLY A 1 89 ? -15.858 -1.505 27.376 1.00 96.31 89 GLY A CA 1
ATOM 724 C C . GLY A 1 89 ? -15.808 -2.040 28.806 1.00 96.31 89 GLY A C 1
ATOM 725 O O . GLY A 1 89 ? -16.629 -1.650 29.626 1.00 96.31 89 GLY A O 1
ATOM 726 N N . VAL A 1 90 ? -14.779 -2.824 29.136 1.00 95.88 90 VAL A N 1
ATOM 727 C CA . VAL A 1 90 ? -14.569 -3.368 30.489 1.00 95.88 90 VAL A CA 1
ATOM 728 C C . VAL A 1 90 ? -14.481 -2.255 31.533 1.00 95.88 90 VAL A C 1
ATOM 730 O O . VAL A 1 90 ? -15.112 -2.347 32.583 1.00 95.88 90 VAL A O 1
ATOM 733 N N . LEU A 1 91 ? -13.733 -1.185 31.251 1.00 95.38 91 LEU A N 1
ATOM 734 C CA . LEU A 1 91 ? -13.635 -0.042 32.159 1.00 95.38 91 LEU A CA 1
ATOM 735 C C . LEU A 1 91 ? -14.994 0.639 32.355 1.00 95.38 91 LEU A C 1
ATOM 73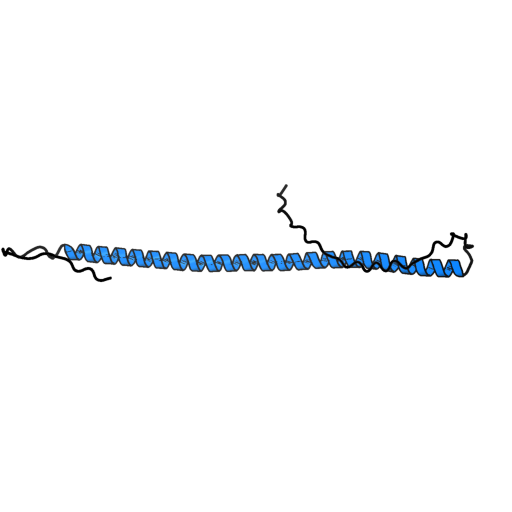7 O O . LEU A 1 91 ? -15.375 0.916 33.490 1.00 95.38 91 LEU A O 1
ATOM 741 N N . ARG A 1 92 ? -15.747 0.881 31.273 1.00 94.94 92 ARG A N 1
ATOM 742 C CA . ARG A 1 92 ? -17.101 1.458 31.349 1.00 94.94 92 ARG A CA 1
ATOM 743 C C . ARG A 1 92 ? -18.034 0.588 32.186 1.00 94.94 92 ARG A C 1
ATOM 745 O O . ARG A 1 92 ? -18.710 1.116 33.065 1.00 94.94 92 ARG A O 1
ATOM 752 N N . ASP A 1 93 ? -18.029 -0.718 31.953 1.00 94.00 93 ASP A N 1
ATOM 753 C CA . ASP A 1 93 ? -18.856 -1.670 32.691 1.00 94.00 93 ASP A CA 1
ATOM 754 C C . ASP A 1 93 ? -18.468 -1.703 34.175 1.00 94.00 93 ASP A C 1
ATOM 756 O O . ASP A 1 93 ? -19.339 -1.714 35.044 1.00 94.00 93 ASP A O 1
ATOM 760 N N . LEU A 1 94 ? -17.174 -1.622 34.502 1.00 94.31 94 LEU A N 1
ATOM 761 C CA . LEU A 1 94 ? -16.707 -1.533 35.886 1.00 94.31 94 LEU A CA 1
ATOM 762 C C . LEU A 1 94 ? -17.199 -0.255 36.584 1.00 94.31 94 LEU A C 1
ATOM 764 O O . LEU A 1 94 ? -17.680 -0.310 37.714 1.00 94.31 94 LEU A O 1
ATOM 768 N N . PHE A 1 95 ? -17.133 0.898 35.914 1.00 93.38 95 PHE A N 1
ATOM 769 C CA . PHE A 1 95 ? -17.656 2.148 36.473 1.00 93.38 95 PHE A CA 1
ATOM 770 C C . PHE A 1 95 ? -19.177 2.114 36.652 1.00 93.38 95 PHE A C 1
ATOM 772 O O . PHE A 1 95 ? -19.677 2.568 37.680 1.00 93.38 95 PHE A O 1
ATOM 779 N N . LEU A 1 96 ? -19.917 1.557 35.690 1.00 91.56 96 LEU A N 1
ATOM 780 C CA . LEU A 1 96 ? -21.375 1.438 35.774 1.00 91.56 96 LEU A CA 1
ATOM 781 C C . LEU A 1 96 ? -21.808 0.457 36.867 1.00 91.56 96 LEU A C 1
ATOM 783 O O . LEU A 1 96 ? -22.696 0.773 37.657 1.00 91.56 96 LEU A O 1
ATOM 787 N N . THR A 1 97 ? -21.174 -0.711 36.960 1.00 89.69 97 THR A N 1
ATOM 788 C CA . THR A 1 97 ? -21.438 -1.689 38.029 1.00 89.69 97 THR A CA 1
ATOM 789 C C . THR A 1 97 ? -21.102 -1.123 39.403 1.00 89.69 97 THR A C 1
ATOM 791 O O . THR A 1 97 ? -21.894 -1.271 40.326 1.00 89.69 97 THR A O 1
ATOM 794 N N . HIS A 1 98 ? -19.989 -0.402 39.551 1.00 88.00 98 HIS A N 1
ATOM 795 C CA . HIS A 1 98 ? -19.658 0.242 40.818 1.00 88.00 98 HIS A CA 1
ATOM 796 C C . HIS A 1 98 ? -20.647 1.361 41.166 1.00 88.00 98 HIS A C 1
ATOM 798 O O . HIS A 1 98 ? -21.126 1.410 42.294 1.00 88.00 98 HIS A O 1
ATOM 804 N N . ALA A 1 99 ? -20.999 2.236 40.216 1.00 85.50 99 ALA A N 1
ATOM 805 C CA . ALA A 1 99 ? -21.953 3.321 40.446 1.00 85.50 99 ALA A CA 1
ATOM 806 C C . ALA A 1 99 ? -23.344 2.788 40.826 1.00 85.50 99 ALA A C 1
ATOM 808 O O . ALA A 1 99 ? -23.954 3.265 41.784 1.00 85.50 99 ALA A O 1
ATOM 809 N N . THR A 1 100 ? -23.825 1.758 40.124 1.00 80.69 100 THR A N 1
ATOM 810 C CA . THR A 1 100 ? -25.086 1.077 40.452 1.00 80.69 100 THR A CA 1
ATOM 811 C C . THR A 1 100 ? -25.008 0.365 41.800 1.00 80.69 100 THR A C 1
ATOM 813 O O . THR A 1 100 ? -25.914 0.537 42.608 1.00 80.69 100 THR A O 1
ATOM 816 N N . ALA A 1 101 ? -23.912 -0.335 42.110 1.00 79.12 101 ALA A N 1
ATOM 817 C CA . ALA A 1 101 ? -23.696 -0.946 43.420 1.00 79.12 101 ALA A CA 1
ATOM 818 C C . ALA A 1 101 ? -23.721 0.109 44.538 1.00 79.12 101 ALA A C 1
ATOM 820 O O . ALA A 1 101 ? -24.466 -0.038 45.504 1.00 79.12 101 ALA A O 1
ATOM 821 N N . THR A 1 102 ? -23.008 1.227 44.384 1.00 76.12 102 THR A N 1
ATOM 822 C CA . THR A 1 102 ? -23.053 2.333 45.351 1.00 76.12 102 THR A CA 1
ATOM 823 C C . THR A 1 102 ? -24.437 2.958 45.464 1.00 76.12 102 THR A C 1
ATOM 825 O O . THR A 1 102 ? -24.860 3.249 46.576 1.00 76.12 102 THR A O 1
ATOM 828 N N . ALA A 1 103 ? -25.176 3.105 44.361 1.00 74.00 103 ALA A N 1
ATOM 829 C CA . ALA A 1 103 ? -26.542 3.614 44.387 1.00 74.00 103 ALA A CA 1
ATOM 830 C C . ALA A 1 103 ? -27.490 2.640 45.101 1.00 74.00 103 ALA A C 1
ATOM 832 O O . ALA A 1 103 ? -28.321 3.076 45.887 1.00 74.00 103 ALA A O 1
ATOM 833 N N . THR A 1 104 ? -27.338 1.325 44.906 1.00 70.50 104 THR A N 1
ATOM 834 C CA . THR A 1 104 ? -28.118 0.310 45.636 1.00 70.50 104 THR A CA 1
ATOM 835 C C . THR A 1 104 ? -27.757 0.240 47.117 1.00 70.50 104 THR A C 1
ATOM 837 O O . THR A 1 104 ? -28.651 0.120 47.947 1.00 70.50 104 THR A O 1
ATOM 840 N N . VAL A 1 105 ? -26.478 0.381 47.481 1.00 71.56 105 VAL A N 1
ATOM 841 C CA . VAL A 1 105 ? -26.042 0.461 48.884 1.00 71.56 105 VAL A CA 1
ATOM 842 C C . VAL A 1 105 ? -26.547 1.752 49.525 1.00 71.56 105 VAL A C 1
ATOM 844 O O . VAL A 1 105 ? -27.038 1.720 50.647 1.00 71.56 105 VAL A O 1
ATOM 847 N N . GLN A 1 106 ? -26.509 2.881 48.817 1.00 61.53 106 GLN A N 1
ATOM 848 C CA . GLN A 1 106 ? -27.101 4.133 49.286 1.00 61.53 106 GLN A CA 1
ATOM 849 C C . GLN A 1 106 ? -28.620 4.017 49.432 1.00 61.53 106 GLN A C 1
ATOM 851 O O . GLN A 1 106 ? -29.135 4.431 50.463 1.00 61.53 106 GLN A O 1
ATOM 856 N N . ALA A 1 107 ? -29.316 3.399 48.470 1.00 61.69 107 ALA A N 1
ATOM 857 C CA . ALA A 1 107 ? -30.753 3.119 48.519 1.00 61.69 107 ALA A CA 1
ATOM 858 C C . ALA A 1 107 ? -31.125 2.200 49.701 1.00 61.69 107 ALA A C 1
ATOM 860 O O . ALA A 1 107 ? -32.089 2.462 50.415 1.00 61.69 107 ALA A O 1
ATOM 861 N N . GLY A 1 108 ? -30.330 1.157 49.958 1.00 61.94 108 GLY A N 1
ATOM 862 C CA . GLY A 1 108 ? -30.487 0.279 51.120 1.00 61.94 108 GLY A CA 1
ATOM 863 C C . GLY A 1 108 ? -30.194 0.989 52.443 1.00 61.94 108 GLY A C 1
ATOM 864 O O . GLY A 1 108 ? -30.899 0.785 53.428 1.00 61.94 108 GLY A O 1
ATOM 865 N N . ASN A 1 109 ? -29.210 1.888 52.462 1.00 59.31 109 ASN A N 1
ATOM 866 C CA . ASN A 1 109 ? -28.892 2.695 53.636 1.00 59.31 109 ASN A CA 1
ATOM 867 C C . ASN A 1 109 ? -29.994 3.722 53.936 1.00 59.31 109 ASN A C 1
ATOM 869 O O . ASN A 1 109 ? -30.357 3.869 55.098 1.00 59.31 109 ASN A O 1
ATOM 873 N N . VAL A 1 110 ? -30.576 4.390 52.929 1.00 59.88 110 VAL A N 1
ATOM 874 C CA . VAL A 1 110 ? -31.721 5.297 53.149 1.00 59.88 110 VAL A CA 1
ATOM 875 C C . VAL A 1 110 ? -32.989 4.540 53.532 1.00 59.88 110 VAL A C 1
ATOM 877 O O . VAL A 1 110 ? -33.719 5.025 54.387 1.00 59.88 110 VAL A O 1
ATOM 880 N N . ALA A 1 111 ? -33.224 3.339 52.996 1.00 59.91 111 ALA A N 1
ATOM 881 C CA . ALA A 1 111 ? -34.323 2.482 53.440 1.00 59.91 111 ALA A CA 1
ATOM 882 C C . ALA A 1 111 ? -34.154 2.071 54.915 1.00 59.91 111 ALA A C 1
ATOM 884 O O . ALA A 1 111 ? -35.095 2.180 55.694 1.00 59.91 111 ALA A O 1
ATOM 885 N N . ASN A 1 112 ? -32.937 1.711 55.337 1.00 58.00 112 ASN A N 1
ATOM 886 C CA . ASN A 1 112 ? -32.634 1.415 56.742 1.00 58.00 112 ASN A CA 1
ATOM 887 C C . ASN A 1 112 ? -32.741 2.644 57.663 1.00 58.00 112 ASN A C 1
ATOM 889 O O . ASN A 1 112 ? -33.093 2.501 58.833 1.00 58.00 112 ASN A O 1
ATOM 893 N N . VAL A 1 113 ? -32.432 3.846 57.165 1.00 58.72 113 VAL A N 1
ATOM 894 C CA . VAL A 1 113 ? -32.629 5.107 57.904 1.00 58.72 113 VAL A CA 1
ATOM 895 C C . VAL A 1 113 ? -34.115 5.456 58.015 1.00 58.72 113 VAL A C 1
ATOM 897 O O . VAL A 1 113 ? -34.538 5.944 59.058 1.00 58.72 113 VAL A O 1
ATOM 900 N N . LEU A 1 114 ? -34.912 5.178 56.981 1.00 55.53 114 LEU A N 1
ATOM 901 C CA . LEU A 1 114 ? -36.348 5.454 56.973 1.00 55.53 114 LEU A CA 1
ATOM 902 C C . LEU A 1 114 ? -37.114 4.520 57.922 1.00 55.53 114 LEU A C 1
ATOM 904 O O . LEU A 1 114 ? -37.945 4.999 58.680 1.00 55.53 114 LEU A O 1
ATOM 908 N N . VAL A 1 115 ? -36.760 3.230 57.969 1.00 58.41 115 VAL A N 1
ATOM 909 C CA . VAL A 1 115 ? -37.352 2.260 58.914 1.00 58.41 115 VAL A CA 1
ATOM 910 C C . VAL A 1 115 ? -37.013 2.602 60.372 1.00 58.41 115 VAL A C 1
ATOM 912 O O . VAL A 1 115 ? -37.849 2.445 61.251 1.00 58.41 115 VAL A O 1
ATOM 915 N N . LYS A 1 116 ? -35.821 3.146 60.652 1.00 55.25 116 LYS A N 1
ATOM 916 C CA . LYS A 1 116 ? -35.452 3.597 62.009 1.00 55.25 116 LYS A CA 1
ATOM 917 C C . LYS A 1 116 ? -36.124 4.901 62.448 1.00 55.25 116 LYS A C 1
ATOM 919 O O . LYS A 1 116 ? -36.001 5.266 63.612 1.00 55.25 116 LYS A O 1
ATOM 924 N N . LYS A 1 117 ? -36.802 5.615 61.543 1.00 50.25 117 LYS A N 1
ATOM 925 C CA . LYS A 1 117 ? -37.510 6.859 61.874 1.00 50.25 117 LYS A CA 1
ATOM 926 C C . LYS A 1 117 ? -38.913 6.610 62.444 1.00 50.25 117 LYS A C 1
ATOM 928 O O . LYS A 1 117 ? -39.466 7.515 63.050 1.00 50.25 117 LYS A O 1
ATOM 933 N N . GLU A 1 118 ? -39.453 5.399 62.309 1.00 45.16 118 GLU A N 1
ATOM 934 C CA . GLU A 1 118 ? -40.794 5.044 62.803 1.00 45.16 118 GLU A CA 1
ATOM 935 C C . GLU A 1 118 ? -40.822 4.599 64.282 1.00 45.16 118 GLU A C 1
ATOM 937 O O . GLU A 1 118 ? -41.899 4.418 64.836 1.00 45.16 118 GLU A O 1
ATOM 942 N N . GLU A 1 119 ? -39.673 4.462 64.959 1.00 48.25 119 GLU A N 1
ATOM 943 C CA . GLU A 1 119 ? -39.607 4.052 66.380 1.00 48.25 119 GLU A CA 1
ATOM 944 C C . GLU A 1 119 ? -39.366 5.217 67.363 1.00 48.25 119 GLU A C 1
ATOM 946 O O . GLU A 1 119 ? -39.087 4.989 68.539 1.00 48.25 119 GLU A O 1
ATOM 951 N N . GLN A 1 120 ? -39.454 6.473 66.915 1.00 41.16 120 GLN A N 1
ATOM 952 C CA . GLN A 1 120 ? -39.208 7.642 67.769 1.00 41.16 120 GLN A CA 1
ATOM 953 C C . GLN A 1 120 ? -40.302 8.708 67.622 1.00 41.16 120 GLN A C 1
ATOM 955 O O . GLN A 1 120 ? -40.029 9.884 67.400 1.00 41.16 120 GLN A O 1
ATOM 960 N N . GLU A 1 121 ? -41.555 8.285 67.757 1.00 45.81 121 GLU A N 1
ATOM 961 C CA . GLU A 1 121 ? -42.684 9.168 68.050 1.00 45.81 121 GLU A CA 1
ATOM 962 C C . GLU A 1 121 ? -43.305 8.695 69.365 1.00 45.81 121 GLU A C 1
ATOM 964 O O . GLU A 1 121 ? -44.080 7.751 69.361 1.00 45.81 121 GLU A O 1
ATOM 969 N N . ASP A 1 122 ? -42.869 9.267 70.490 1.00 46.12 122 ASP A N 1
ATOM 970 C CA . ASP A 1 122 ? -43.719 9.594 71.644 1.00 46.12 122 ASP A CA 1
ATOM 971 C C . ASP A 1 122 ? -42.887 10.325 72.720 1.00 46.12 122 ASP A C 1
ATOM 973 O O . ASP A 1 122 ? -41.750 9.958 73.007 1.00 46.12 122 ASP A O 1
ATOM 977 N N . GLU A 1 123 ? -43.498 11.360 73.307 1.00 45.88 123 GLU A N 1
ATOM 978 C CA . GLU A 1 123 ? -42.984 12.338 74.288 1.00 45.88 123 GLU A CA 1
ATOM 979 C C . GLU A 1 123 ? -42.050 13.440 73.738 1.00 45.88 123 GLU A C 1
ATOM 981 O O . GLU A 1 123 ? -40.979 13.187 73.209 1.00 45.88 123 GLU A O 1
ATOM 986 N N . SER A 1 124 ? -42.312 14.739 73.893 1.00 38.66 124 SER A N 1
ATOM 987 C CA . SER A 1 124 ? -43.136 15.438 74.880 1.00 38.66 124 SER A CA 1
ATOM 988 C C . SER A 1 124 ? -43.397 16.889 74.441 1.00 38.66 124 SER A C 1
ATOM 990 O O . SER A 1 124 ? -42.701 17.475 73.614 1.00 38.66 124 SER A O 1
ATOM 992 N N . SER A 1 125 ? -44.466 17.420 75.017 1.00 45.28 125 SER A N 1
ATOM 993 C CA . SER A 1 125 ? -45.110 18.720 74.866 1.00 45.28 125 SER A CA 1
ATOM 994 C C . SER A 1 125 ? -44.243 19.963 75.133 1.00 45.28 125 SER A C 1
ATOM 996 O O . SER A 1 125 ? -43.483 20.002 76.094 1.00 45.28 125 SER A O 1
ATOM 998 N N . GLU A 1 126 ? -44.523 21.009 74.345 1.00 47.81 126 GLU A N 1
ATOM 999 C CA . GLU A 1 126 ? -44.870 22.374 74.792 1.00 47.81 126 GLU A CA 1
ATOM 1000 C C . GLU A 1 126 ? -43.837 23.168 75.623 1.00 47.81 126 GLU A C 1
ATOM 1002 O O . GLU A 1 126 ? -43.626 22.924 76.806 1.00 47.81 126 GLU A O 1
ATOM 1007 N N . ASN A 1 127 ? -43.285 24.233 75.026 1.00 41.91 127 ASN A N 1
ATOM 1008 C CA . ASN A 1 127 ? -43.097 25.498 75.738 1.00 41.91 127 ASN A CA 1
ATOM 1009 C C . ASN A 1 127 ? -43.087 26.703 74.787 1.00 41.91 127 ASN A C 1
ATOM 1011 O O . ASN A 1 127 ? -42.510 26.692 73.702 1.00 41.91 127 ASN A O 1
ATOM 1015 N N . THR A 1 128 ? -43.803 27.720 75.245 1.00 46.62 128 THR A N 1
ATOM 1016 C CA . THR A 1 128 ? -44.152 28.999 74.627 1.00 46.62 128 THR A CA 1
ATOM 1017 C C . THR A 1 128 ? -43.042 30.051 74.705 1.00 46.62 128 THR A C 1
ATOM 1019 O O . THR A 1 128 ? -42.176 29.947 75.568 1.00 46.62 128 THR A O 1
ATOM 1022 N N . ALA A 1 129 ? -43.247 31.143 73.945 1.00 45.12 129 ALA A N 1
ATOM 1023 C CA . ALA A 1 129 ? -42.671 32.490 74.118 1.00 45.12 129 ALA A CA 1
ATOM 1024 C C . ALA A 1 129 ? -41.211 32.643 73.641 1.00 45.12 129 ALA A C 1
ATOM 1026 O O . ALA A 1 129 ? -40.419 31.721 73.733 1.00 45.12 129 ALA A O 1
ATOM 1027 N N . ASP A 1 130 ? -40.718 33.770 73.141 1.00 41.38 130 ASP A N 1
ATOM 1028 C CA . ASP A 1 130 ? -41.224 35.101 72.802 1.00 41.38 130 ASP A CA 1
ATOM 1029 C C . ASP A 1 130 ? -39.990 35.865 72.272 1.00 41.38 130 ASP A C 1
ATOM 1031 O O . ASP A 1 130 ? -38.863 35.609 72.694 1.00 41.38 130 ASP A O 1
ATOM 1035 N N . SER A 1 131 ? -40.232 36.838 71.400 1.00 47.34 131 SER A N 1
ATOM 1036 C CA . SER A 1 131 ? -39.353 37.957 71.049 1.00 47.34 131 SER A CA 1
ATOM 1037 C C . SER A 1 131 ? -38.050 37.700 70.265 1.00 47.34 131 SER A C 1
ATOM 1039 O O . SER A 1 131 ? -37.090 37.096 70.726 1.00 47.34 131 SER A O 1
ATOM 1041 N N . GLY A 1 132 ? -37.962 38.381 69.118 1.00 48.34 132 GLY A N 1
ATOM 1042 C CA . GLY A 1 132 ? -36.871 39.342 68.955 1.00 48.34 132 GLY A CA 1
ATOM 1043 C C . GLY A 1 132 ? -35.796 39.038 67.910 1.00 48.34 132 GLY A C 1
ATOM 1044 O O . GLY A 1 132 ? -34.813 38.368 68.195 1.00 48.34 132 GLY A O 1
ATOM 1045 N N . ASN A 1 133 ? -35.906 39.786 66.807 1.00 49.53 133 ASN A N 1
ATOM 1046 C CA . ASN A 1 133 ? -34.819 40.452 66.073 1.00 49.53 133 ASN A CA 1
ATOM 1047 C C . ASN A 1 133 ? -34.261 39.785 64.790 1.00 49.53 133 ASN A C 1
ATOM 1049 O O . ASN A 1 133 ? -33.469 38.849 64.814 1.00 49.53 133 ASN A O 1
ATOM 1053 N N . GLU A 1 134 ? -34.659 40.380 63.661 1.00 51.84 134 GLU A N 1
ATOM 1054 C CA . GLU A 1 134 ? -34.073 40.311 62.311 1.00 51.84 134 GLU A CA 1
ATOM 1055 C C . GLU A 1 134 ? -32.662 40.982 62.210 1.00 51.84 134 GLU A C 1
ATOM 1057 O O . GLU A 1 134 ? -32.185 41.515 63.211 1.00 51.84 134 GLU A O 1
ATOM 1062 N N . PRO A 1 135 ? -32.041 41.186 61.018 1.00 58.50 135 PRO A N 1
ATOM 1063 C CA . PRO A 1 135 ? -31.610 40.232 59.986 1.00 58.50 135 PRO A CA 1
ATOM 1064 C C . PRO A 1 135 ? -30.134 40.467 59.525 1.00 58.50 135 PRO A C 1
ATOM 1066 O O . PRO A 1 135 ? -29.485 41.437 59.897 1.00 58.50 135 PRO A O 1
ATOM 1069 N N . LEU A 1 136 ? -29.652 39.585 58.635 1.00 51.16 136 LEU A N 1
ATOM 1070 C CA . LEU A 1 136 ? -28.676 39.792 57.538 1.00 51.16 136 LEU A CA 1
ATOM 1071 C C . LEU A 1 136 ? -27.333 40.526 57.785 1.00 51.16 136 LEU A C 1
ATOM 1073 O O . LEU A 1 136 ? -27.272 41.749 57.876 1.00 51.16 136 LEU A O 1
ATOM 1077 N N . PHE A 1 137 ? -26.222 39.799 57.585 1.00 51.72 137 PHE A N 1
ATOM 1078 C CA . PHE A 1 137 ? -25.008 40.385 57.000 1.00 51.72 137 PHE A CA 1
ATOM 1079 C C . PHE A 1 137 ? -24.389 39.445 55.953 1.00 51.72 137 PHE A C 1
ATOM 1081 O O . PHE A 1 137 ? -23.887 38.367 56.265 1.00 51.72 137 PHE A O 1
ATOM 1088 N N . PHE A 1 138 ? -24.478 39.868 54.692 1.00 53.09 138 PHE A N 1
ATOM 1089 C CA . PHE A 1 138 ? -23.744 39.345 53.540 1.00 53.09 138 PHE A CA 1
ATOM 1090 C C . PHE A 1 138 ? -22.304 39.868 53.632 1.00 53.09 138 PHE A C 1
ATOM 1092 O O . PHE A 1 138 ? -22.118 41.068 53.831 1.00 53.09 138 PHE A O 1
ATOM 1099 N N . MET A 1 139 ? -21.293 39.020 53.447 1.00 56.19 139 MET A N 1
ATOM 1100 C CA . MET A 1 139 ? -19.917 39.485 53.253 1.00 56.19 139 MET A CA 1
ATOM 1101 C C . MET A 1 139 ? -19.358 38.860 51.976 1.00 56.19 139 MET A C 1
ATOM 1103 O O . MET A 1 139 ? -19.256 37.637 51.869 1.00 56.19 139 MET A O 1
ATOM 1107 N N . SER A 1 140 ? -19.118 39.744 51.005 1.00 59.12 140 SER A N 1
ATOM 1108 C CA . SER A 1 140 ? -18.390 39.527 49.752 1.00 59.12 140 SER A CA 1
ATOM 1109 C C . SER A 1 140 ? -16.908 39.261 49.981 1.00 59.12 140 SER A C 1
ATOM 1111 O O . SER A 1 140 ? -16.368 39.787 50.981 1.00 59.12 140 SER A O 1
#

Foldseek 3Di:
DDDDDPDDDPPPPDPPPPPVPCPDPDPPDPDDCPDPVNVVVVVVVVVVVVVVVVVVVVVVVVVVVVVVVVVVVVVVVVVVVVVVVVVVVVVVVVVVVVVVVVVVVVVVVVVVVVVVVVVPDDDDDDDDDDDDDDDDDDDD

Organism: Biomphalaria glabrata (NCBI:txid6526)

pLDDT: mean 74.59, std 21.57, range [38.66, 98.44]

Radius of gyration: 44.27 Å; chains: 1; bounding box: 75×47×119 Å

Sequence (140 aa):
MPPKKSYESYESESEADSQSGKGGKTKRQKLEKNSDEYKRRRERNNVAVRKSREASRQKAKDTIEKVARLREENQALEQKVTILNKELGVLRDLFLTHATATATVQAGNVANVLVKKEEQEDESSENTADSGNEPLFFMS

InterPro domains:
  IPR004827 Basic-leucine zipper domain [PF07716] (35-87)
  IPR004827 Basic-leucine zipper domain [PS50217] (35-98)
  IPR004827 Basic-leucine zipper domain [SM00338] (33-97)
  IPR031106 CCAAT/enhancer-binding protein C/EBP [PTHR23334] (2-113)
  IPR046347 Basic-leucine zipper domain superfamily [SSF57959] (31-97)

Secondary structure (DSSP, 8-state):
-PPPP---------------------------TTSHHHHHHHHHHHHHHHHHHHHHHHHHHHHHHHHHHHHHHHHHHHHHHHHHHHHHHHHHHHHHHHHHHHHHHHHHHHHHHHHTTTT---------------------